Protein AF-A0A2N4YS42-F1 (afdb_monomer_lite)

InterPro domains:
  IPR007761 Mannitol repressor MtlR-like [PF05068] (28-121)
  IPR007761 Mannitol repressor MtlR-like [PTHR37941] (7-121)
  IPR038026 MtlR-like superfamily [SSF158668] (26-121)

Foldseek 3Di:
DDDDDDDPCVVVVVVVVVVVVVVVVVVLVVVLVVQLVVDPDPLSNLVSVLVNLQVVLVVLLCVVQPPDPVCCVPPNCQLCDDPHVNVDSLSSLVVCVVVVVDDPVVSVVSVVSVVVNVVVD

Sequence (121 aa):
MHNLARPTSRPLRLLSDMQAMMEETQAFENRVLERLNAGKTVRSFLIATVELLTEAVNILVLQVFRKDDYAVKYAVEPLLEGSGPLGDLSVRLKLIYGLGVISRAEYEDAELLMALREELN

pLDDT: mean 86.3, std 13.52, range [38.22, 98.5]

Structure (mmCIF, N/CA/C/O backbone):
data_AF-A0A2N4YS42-F1
#
_entry.id   AF-A0A2N4YS42-F1
#
loop_
_atom_site.group_PDB
_atom_site.id
_atom_site.type_symbol
_atom_site.label_atom_id
_atom_site.label_alt_id
_atom_site.label_comp_id
_atom_site.label_asym_id
_atom_site.label_entity_id
_atom_site.label_seq_id
_atom_site.pdbx_PDB_ins_code
_atom_site.Cartn_x
_atom_site.Cartn_y
_atom_site.Cartn_z
_atom_site.occupancy
_atom_site.B_iso_or_equiv
_atom_site.auth_seq_id
_atom_site.auth_comp_id
_atom_site.auth_asym_id
_atom_site.auth_atom_id
_atom_site.pdbx_PDB_model_num
ATOM 1 N N . MET A 1 1 ? 62.331 -17.640 7.045 1.00 38.22 1 MET A N 1
ATOM 2 C CA . MET A 1 1 ? 61.786 -16.267 7.063 1.00 38.22 1 MET A CA 1
ATOM 3 C C . MET A 1 1 ? 60.277 -16.347 6.942 1.00 38.22 1 MET A C 1
ATOM 5 O O . MET A 1 1 ? 59.787 -17.188 6.202 1.00 38.22 1 MET A O 1
ATOM 9 N N . HIS A 1 2 ? 59.591 -15.552 7.759 1.00 47.28 2 HIS A N 1
ATOM 10 C CA . HIS A 1 2 ? 58.143 -15.508 7.951 1.00 47.28 2 HIS A CA 1
ATOM 11 C C . HIS A 1 2 ? 57.369 -15.277 6.648 1.00 47.28 2 HIS A C 1
ATOM 13 O O . HIS A 1 2 ? 57.771 -14.439 5.845 1.00 47.28 2 HIS A O 1
ATOM 19 N N . ASN A 1 3 ? 56.194 -15.895 6.515 1.00 48.00 3 ASN A N 1
ATOM 20 C CA . ASN A 1 3 ? 55.077 -15.191 5.896 1.00 48.00 3 ASN A CA 1
ATOM 21 C C . ASN A 1 3 ? 53.782 -15.503 6.659 1.00 48.00 3 ASN A C 1
ATOM 23 O O . ASN A 1 3 ? 53.381 -16.660 6.788 1.00 48.00 3 ASN A O 1
ATOM 27 N N . LEU A 1 4 ? 53.226 -14.450 7.260 1.00 52.38 4 LEU A N 1
ATOM 28 C CA . LEU A 1 4 ? 52.035 -14.447 8.098 1.00 52.38 4 LEU A CA 1
ATOM 29 C C . LEU A 1 4 ? 50.757 -14.573 7.247 1.00 52.38 4 LEU A C 1
ATOM 31 O O . LEU A 1 4 ? 50.698 -14.076 6.132 1.00 52.38 4 LEU A O 1
ATOM 35 N N . ALA A 1 5 ? 49.748 -15.211 7.847 1.00 54.78 5 ALA A N 1
ATOM 36 C CA . ALA A 1 5 ? 48.295 -15.021 7.726 1.00 54.78 5 ALA A CA 1
ATOM 37 C C . ALA A 1 5 ? 47.645 -14.507 6.408 1.00 54.78 5 ALA A C 1
ATOM 39 O O . ALA A 1 5 ? 47.916 -13.425 5.900 1.00 54.78 5 ALA A O 1
ATOM 40 N N . ARG A 1 6 ? 46.631 -15.277 5.969 1.00 66.62 6 ARG A N 1
ATOM 41 C CA . ARG A 1 6 ? 45.573 -14.977 4.972 1.00 66.62 6 ARG A CA 1
ATOM 42 C C . ARG A 1 6 ? 44.847 -13.634 5.204 1.00 66.62 6 ARG A C 1
ATOM 44 O O . ARG A 1 6 ? 44.791 -13.174 6.341 1.00 66.62 6 ARG A O 1
ATOM 51 N N . PRO A 1 7 ? 43.998 -13.224 4.237 1.00 52.19 7 PRO A N 1
ATOM 52 C CA . PRO A 1 7 ? 42.660 -12.774 4.603 1.00 52.19 7 PRO A CA 1
ATOM 53 C C . PRO A 1 7 ? 41.574 -13.613 3.913 1.00 52.19 7 PRO A C 1
ATOM 55 O O . PRO A 1 7 ? 41.243 -13.445 2.741 1.00 52.19 7 PRO A O 1
ATOM 58 N N . THR A 1 8 ? 40.964 -14.520 4.672 1.00 57.34 8 THR A N 1
ATOM 59 C CA . THR A 1 8 ? 39.617 -15.044 4.403 1.00 57.34 8 THR A CA 1
ATOM 60 C C . THR A 1 8 ? 38.584 -13.983 4.806 1.00 57.34 8 THR A C 1
ATOM 62 O O . THR A 1 8 ? 37.933 -14.123 5.832 1.00 57.34 8 THR A O 1
ATOM 65 N N . SER A 1 9 ? 38.450 -12.898 4.032 1.00 58.47 9 SER A N 1
ATOM 66 C CA . SER A 1 9 ? 37.543 -11.772 4.363 1.00 58.47 9 SER A CA 1
ATOM 67 C C . SER A 1 9 ? 36.182 -11.806 3.655 1.00 58.47 9 SER A C 1
ATOM 69 O O . SER A 1 9 ? 35.277 -11.067 4.027 1.00 58.47 9 SER A O 1
ATOM 71 N N . ARG A 1 10 ? 35.998 -12.663 2.640 1.00 57.88 10 ARG A N 1
ATOM 72 C CA . ARG A 1 10 ? 34.720 -12.774 1.903 1.00 57.88 10 ARG A CA 1
ATOM 73 C C . ARG A 1 10 ? 33.527 -13.259 2.750 1.00 57.88 10 ARG A C 1
ATOM 75 O O . ARG A 1 10 ? 32.460 -12.679 2.586 1.00 57.88 10 ARG A O 1
ATOM 82 N N . PRO A 1 11 ? 33.663 -14.251 3.654 1.00 60.62 11 PRO A N 1
ATOM 83 C CA . PRO A 1 11 ? 32.534 -14.713 4.470 1.00 60.62 11 PRO A CA 1
ATOM 84 C C . PRO A 1 11 ? 32.044 -13.648 5.460 1.00 60.62 11 PRO A C 1
ATOM 86 O O . PRO A 1 11 ? 30.845 -13.492 5.651 1.00 60.62 11 PRO A O 1
ATOM 89 N N . LEU A 1 12 ? 32.972 -12.883 6.048 1.00 64.75 12 LEU A N 1
ATOM 90 C CA . LEU A 1 12 ? 32.664 -11.829 7.020 1.00 64.75 12 LEU A CA 1
ATOM 91 C C . LEU A 1 12 ? 31.897 -10.658 6.390 1.00 64.75 12 LEU A C 1
ATOM 93 O O . LEU A 1 12 ? 31.008 -10.113 7.030 1.00 64.75 12 LEU A O 1
ATOM 97 N N . ARG A 1 13 ? 32.198 -10.312 5.131 1.00 72.00 13 ARG A N 1
ATOM 98 C CA . ARG A 1 13 ? 31.507 -9.232 4.410 1.00 72.00 13 ARG A CA 1
ATOM 99 C C . ARG A 1 13 ? 30.069 -9.598 4.026 1.00 72.00 13 ARG A C 1
ATOM 101 O O . ARG A 1 13 ? 29.174 -8.784 4.166 1.00 72.00 13 ARG A O 1
ATOM 108 N N . LEU A 1 14 ? 29.828 -10.841 3.608 1.00 73.38 14 LEU A N 1
ATOM 109 C CA . LEU A 1 14 ? 28.465 -11.313 3.326 1.00 73.38 14 LEU A CA 1
ATOM 110 C C . LEU A 1 14 ? 27.593 -11.318 4.588 1.00 73.38 14 LEU A C 1
ATOM 112 O O . LEU A 1 14 ? 26.433 -10.931 4.528 1.00 73.38 14 LEU A O 1
ATOM 116 N N . LEU A 1 15 ? 28.160 -11.714 5.732 1.00 77.38 15 LEU A N 1
ATOM 117 C CA . LEU A 1 15 ? 27.463 -11.673 7.019 1.00 77.38 15 LEU A CA 1
ATOM 118 C C . LEU A 1 15 ? 27.119 -10.238 7.439 1.00 77.38 15 LEU A C 1
ATOM 120 O O . LEU A 1 15 ? 25.997 -10.008 7.876 1.00 77.38 15 LEU A O 1
ATOM 124 N N . SER A 1 16 ? 28.037 -9.278 7.264 1.00 81.06 16 SER A N 1
ATOM 125 C CA . SER A 1 16 ? 27.752 -7.868 7.563 1.00 81.06 16 SER A CA 1
ATOM 126 C C . SER A 1 16 ? 26.696 -7.274 6.631 1.00 81.06 16 SER A C 1
ATOM 128 O O . SER A 1 16 ? 25.835 -6.530 7.087 1.00 81.06 16 SER A O 1
ATOM 130 N N . ASP A 1 17 ? 26.723 -7.631 5.345 1.00 83.00 17 ASP A N 1
ATOM 131 C CA . ASP A 1 17 ? 25.744 -7.149 4.366 1.00 83.00 17 ASP A CA 1
ATOM 132 C C . ASP A 1 17 ? 24.344 -7.732 4.658 1.00 83.00 17 ASP A C 1
ATOM 134 O O . ASP A 1 17 ? 23.347 -7.014 4.618 1.00 83.00 17 ASP A O 1
ATOM 138 N N . MET A 1 18 ? 24.264 -9.017 5.036 1.00 82.31 18 MET A N 1
ATOM 139 C CA . MET A 1 18 ? 23.014 -9.647 5.484 1.00 82.31 18 MET A CA 1
ATOM 140 C C . MET A 1 18 ? 22.473 -9.006 6.765 1.00 82.31 18 MET A C 1
ATOM 142 O O . MET A 1 18 ? 21.271 -8.772 6.862 1.00 82.31 18 MET A O 1
ATOM 146 N N . GLN A 1 19 ? 23.342 -8.705 7.733 1.00 80.81 19 GLN A N 1
ATOM 147 C CA . GLN A 1 19 ? 22.949 -8.019 8.966 1.00 80.81 19 GLN A CA 1
ATOM 148 C C . GLN A 1 19 ? 22.381 -6.626 8.676 1.00 80.81 19 GLN A C 1
ATOM 150 O O . GLN A 1 19 ? 21.305 -6.305 9.171 1.00 80.81 19 GLN A O 1
ATOM 155 N N . ALA A 1 20 ? 23.035 -5.846 7.812 1.00 83.06 20 ALA A N 1
ATOM 156 C CA . ALA A 1 20 ? 22.559 -4.519 7.428 1.00 83.06 20 ALA A CA 1
ATOM 157 C C . ALA A 1 20 ? 21.183 -4.565 6.735 1.00 83.06 20 ALA A C 1
ATOM 159 O O . ALA A 1 20 ? 20.299 -3.780 7.069 1.00 83.06 20 ALA A O 1
ATOM 160 N N . MET A 1 21 ? 20.965 -5.520 5.823 1.00 83.69 21 MET A N 1
ATOM 161 C CA . MET A 1 21 ? 19.656 -5.705 5.179 1.00 83.69 21 MET A CA 1
ATOM 162 C C . MET A 1 21 ? 18.551 -6.081 6.176 1.00 83.69 21 MET A C 1
ATOM 164 O O . MET A 1 21 ? 17.417 -5.610 6.061 1.00 83.69 21 MET A O 1
ATOM 168 N N . MET A 1 22 ? 18.864 -6.945 7.148 1.00 84.50 22 MET A N 1
ATOM 169 C CA . MET A 1 22 ? 17.914 -7.332 8.193 1.00 84.50 22 MET A CA 1
ATOM 170 C C . MET A 1 22 ? 17.555 -6.143 9.089 1.00 84.50 22 MET A C 1
ATOM 172 O O . MET A 1 22 ? 16.381 -5.951 9.397 1.00 84.50 22 MET A O 1
ATOM 176 N N . GLU A 1 23 ? 18.540 -5.327 9.470 1.00 89.12 23 GLU A N 1
ATOM 177 C CA . GLU A 1 23 ? 18.319 -4.110 10.259 1.00 89.12 23 GLU A CA 1
ATOM 178 C C . GLU A 1 23 ? 17.440 -3.096 9.517 1.00 89.12 23 GLU A C 1
ATOM 180 O O . GLU A 1 23 ? 16.499 -2.563 10.106 1.00 89.12 23 GLU A O 1
ATOM 185 N N . GLU A 1 24 ? 17.686 -2.868 8.224 1.00 86.38 24 GLU A N 1
ATOM 186 C CA . GLU A 1 24 ? 16.874 -1.966 7.396 1.00 86.38 24 GLU A CA 1
ATOM 187 C C . GLU A 1 24 ? 15.422 -2.453 7.282 1.00 86.38 24 GLU A C 1
ATOM 189 O O . GLU A 1 24 ? 14.482 -1.675 7.468 1.00 86.38 24 GLU A O 1
ATOM 194 N N . THR A 1 25 ? 15.234 -3.756 7.049 1.00 87.94 25 THR A N 1
ATOM 195 C CA . THR A 1 25 ? 13.900 -4.369 6.957 1.00 87.94 25 THR A CA 1
ATOM 196 C C . THR A 1 25 ? 13.142 -4.216 8.275 1.00 87.94 25 THR A C 1
ATOM 198 O O . THR A 1 25 ? 12.000 -3.758 8.291 1.00 87.94 25 THR A O 1
ATOM 201 N N . GLN A 1 26 ? 13.798 -4.516 9.399 1.00 91.69 26 GLN A N 1
ATOM 202 C CA . GLN A 1 26 ? 13.182 -4.396 10.718 1.00 91.69 26 GLN A CA 1
ATOM 203 C C . GLN A 1 26 ? 12.845 -2.942 11.068 1.00 91.69 26 GLN A C 1
ATOM 205 O O . GLN A 1 26 ? 11.798 -2.670 11.657 1.00 91.69 26 GLN A O 1
ATOM 210 N N . ALA A 1 27 ? 13.713 -1.994 10.706 1.00 92.06 27 ALA A N 1
ATOM 211 C CA . ALA A 1 27 ? 13.463 -0.574 10.920 1.00 92.06 27 ALA A CA 1
ATOM 212 C C . ALA A 1 27 ? 12.230 -0.094 10.139 1.00 92.06 27 ALA A C 1
ATOM 214 O O . ALA A 1 27 ? 11.431 0.684 10.666 1.00 92.06 27 ALA A O 1
ATOM 215 N N . PHE A 1 28 ? 12.042 -0.587 8.911 1.00 90.19 28 PHE A N 1
ATOM 216 C CA . PHE A 1 28 ? 10.849 -0.297 8.121 1.00 90.19 28 PHE A CA 1
ATOM 217 C C . PHE A 1 28 ? 9.576 -0.844 8.783 1.00 90.19 28 PHE A C 1
ATOM 219 O O . PHE A 1 28 ? 8.610 -0.099 8.953 1.00 90.19 28 PHE A O 1
ATOM 226 N N . GLU A 1 29 ? 9.582 -2.103 9.223 1.00 93.44 29 GLU A N 1
ATOM 227 C CA . GLU A 1 29 ? 8.442 -2.716 9.921 1.00 93.44 29 GLU A CA 1
ATOM 228 C C . GLU A 1 29 ? 8.082 -1.978 11.217 1.00 93.44 29 GLU A C 1
ATOM 230 O O . GLU A 1 29 ? 6.910 -1.698 11.477 1.00 93.44 29 GLU A O 1
ATOM 235 N N . ASN A 1 30 ? 9.083 -1.590 12.010 1.00 96.56 30 ASN A N 1
ATOM 236 C CA . ASN A 1 30 ? 8.858 -0.831 13.239 1.00 96.56 30 ASN A CA 1
ATOM 237 C C . ASN A 1 30 ? 8.215 0.529 12.941 1.00 96.56 30 ASN A C 1
ATOM 239 O O . ASN A 1 30 ? 7.243 0.907 13.593 1.00 96.56 30 ASN A O 1
ATOM 243 N N . ARG A 1 31 ? 8.684 1.229 11.901 1.00 95.94 31 ARG A N 1
ATOM 244 C CA . ARG A 1 31 ? 8.090 2.497 11.454 1.00 95.94 31 ARG A CA 1
ATOM 245 C C . ARG A 1 31 ? 6.634 2.325 11.009 1.00 95.94 31 ARG A C 1
ATOM 247 O O . ARG A 1 31 ? 5.808 3.196 11.288 1.00 95.94 31 ARG A O 1
ATOM 254 N N . VAL A 1 32 ? 6.306 1.226 10.323 1.00 96.62 32 VAL A N 1
ATOM 255 C CA . VAL A 1 32 ? 4.921 0.887 9.950 1.00 96.62 32 VAL A CA 1
ATOM 256 C C . VAL A 1 32 ? 4.060 0.753 11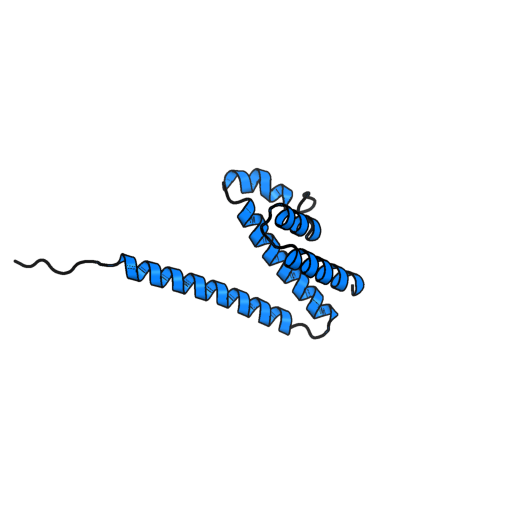.208 1.00 96.62 32 VAL A C 1
ATOM 258 O O . VAL A 1 32 ? 3.028 1.418 11.315 1.00 96.62 32 VAL A O 1
ATOM 261 N N . LEU A 1 33 ? 4.507 -0.044 12.183 1.00 97.06 33 LEU A N 1
ATOM 262 C CA . LEU A 1 33 ? 3.785 -0.262 13.439 1.00 97.06 33 LEU A CA 1
ATOM 263 C C . LEU A 1 33 ? 3.582 1.039 14.221 1.00 97.06 33 LEU A C 1
ATOM 265 O O . LEU A 1 33 ? 2.470 1.324 14.663 1.00 97.06 33 LEU A O 1
ATOM 269 N N . GLU A 1 34 ? 4.627 1.852 14.358 1.00 97.25 34 GLU A N 1
ATOM 270 C CA . GLU A 1 34 ? 4.566 3.136 15.057 1.00 97.25 34 GLU A CA 1
ATOM 271 C C . GLU A 1 34 ? 3.552 4.089 14.415 1.00 97.25 34 GLU A C 1
ATOM 273 O O . GLU A 1 34 ? 2.737 4.699 15.114 1.00 97.25 34 GLU A O 1
ATOM 278 N N . ARG A 1 35 ? 3.555 4.191 13.080 1.00 97.12 35 ARG A N 1
ATOM 279 C CA . ARG A 1 35 ? 2.662 5.098 12.348 1.00 97.12 35 ARG A CA 1
ATOM 280 C C . ARG A 1 35 ? 1.204 4.645 12.415 1.00 97.12 35 ARG A C 1
ATOM 282 O O . ARG A 1 35 ? 0.322 5.486 12.585 1.00 97.12 35 ARG A O 1
ATOM 289 N N . LEU A 1 36 ? 0.946 3.339 12.342 1.00 97.31 36 LEU A N 1
ATOM 290 C CA . LEU A 1 36 ? -0.399 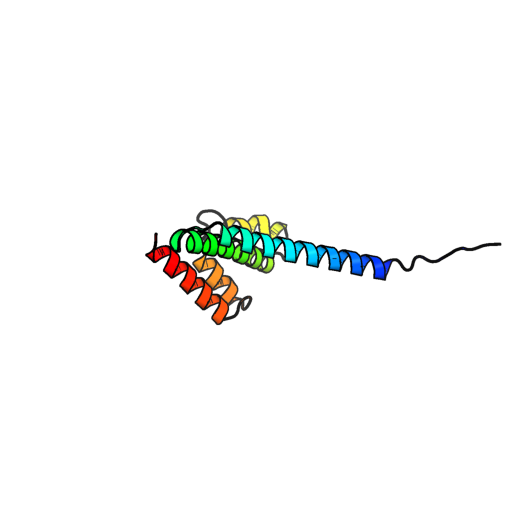2.782 12.520 1.00 97.31 36 LEU A CA 1
ATOM 291 C C . LEU A 1 36 ? -0.907 2.967 13.958 1.00 97.31 36 LEU A C 1
ATOM 293 O O . LEU A 1 36 ? -2.064 3.336 14.158 1.00 97.31 36 LEU A O 1
ATOM 297 N N . ASN A 1 37 ? -0.039 2.782 14.956 1.00 96.62 37 ASN A N 1
ATOM 298 C CA . ASN A 1 37 ? -0.389 2.911 16.373 1.00 96.62 37 ASN A CA 1
ATOM 299 C C . ASN A 1 37 ? -0.605 4.371 16.825 1.00 96.62 37 ASN A C 1
ATOM 301 O O . ASN A 1 37 ? -1.221 4.619 17.860 1.00 96.62 37 ASN A O 1
ATOM 305 N N . ALA A 1 38 ? -0.129 5.356 16.058 1.00 95.12 38 ALA A N 1
ATOM 306 C CA . ALA A 1 38 ? -0.380 6.772 16.332 1.00 95.12 38 ALA A CA 1
ATOM 307 C C . ALA A 1 38 ? -1.847 7.192 16.080 1.00 95.12 38 ALA A C 1
ATOM 309 O O . ALA A 1 38 ? -2.305 8.207 16.620 1.00 95.12 38 ALA A O 1
ATOM 310 N N . GLY A 1 39 ? -2.590 6.430 15.268 1.00 90.50 39 GLY A N 1
ATOM 311 C CA . GLY A 1 39 ? -4.002 6.674 14.978 1.00 90.50 39 GLY A CA 1
ATOM 312 C C . GLY A 1 39 ? -4.895 6.431 16.198 1.00 90.50 39 GLY A C 1
ATOM 313 O O . GLY A 1 39 ? -4.845 5.380 16.825 1.00 90.50 39 GLY A O 1
ATOM 314 N N . LYS A 1 40 ? -5.759 7.397 16.531 1.00 93.12 40 LYS A N 1
ATOM 315 C CA . LYS A 1 40 ? -6.678 7.320 17.692 1.00 93.12 40 LYS A CA 1
ATOM 316 C C . LYS A 1 40 ? -8.114 6.950 17.314 1.00 93.12 40 LYS A C 1
ATOM 318 O O . LYS A 1 40 ? -8.970 6.805 18.180 1.00 93.12 40 LYS A O 1
ATOM 323 N N . THR A 1 41 ? -8.394 6.857 16.018 1.00 96.50 41 THR A N 1
ATOM 324 C CA . THR A 1 41 ? -9.719 6.593 15.444 1.00 96.50 41 THR A CA 1
ATOM 325 C C . THR A 1 41 ? -9.577 5.710 14.214 1.00 96.50 41 THR A C 1
ATOM 327 O O . THR A 1 41 ? -8.542 5.752 13.550 1.00 96.50 41 THR A O 1
ATOM 330 N N . VAL A 1 42 ? -10.644 4.995 13.847 1.00 96.44 42 VAL A N 1
ATOM 331 C CA . VAL A 1 42 ? -10.685 4.178 12.619 1.00 96.44 42 VAL A CA 1
ATOM 332 C C . VAL A 1 42 ? -10.328 5.009 11.379 1.00 96.44 42 VAL A C 1
ATOM 334 O O . VAL A 1 42 ? -9.518 4.577 10.564 1.00 96.44 42 VAL A O 1
ATOM 337 N N . ARG A 1 43 ? -10.840 6.245 11.278 1.00 95.81 43 ARG A N 1
ATOM 338 C CA . ARG A 1 43 ? -10.513 7.166 10.177 1.00 95.81 43 ARG A CA 1
ATOM 339 C C . ARG A 1 43 ? -9.016 7.483 10.114 1.00 95.81 43 ARG A C 1
ATOM 341 O O . ARG A 1 43 ? -8.412 7.366 9.057 1.00 95.81 43 ARG A O 1
ATOM 348 N N . SER A 1 44 ? -8.405 7.867 11.240 1.00 95.94 44 SER A N 1
ATOM 349 C CA . SER A 1 44 ? -6.963 8.176 11.273 1.00 95.94 44 SER A CA 1
ATOM 350 C C . SER A 1 44 ? -6.088 6.949 10.997 1.00 95.94 44 SER A C 1
ATOM 352 O O . SER A 1 44 ? -5.073 7.077 10.318 1.00 95.94 44 SER A O 1
ATOM 354 N N . PHE A 1 45 ? -6.513 5.762 11.441 1.00 96.81 45 PHE A N 1
ATOM 355 C CA . PHE A 1 45 ? -5.858 4.495 11.119 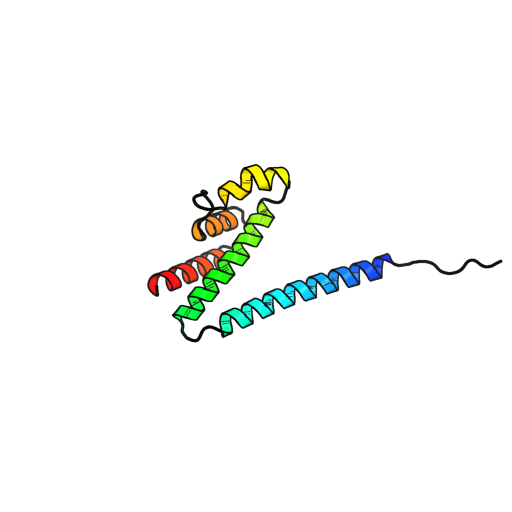1.00 96.81 45 PHE A CA 1
ATOM 356 C C . PHE A 1 45 ? -5.892 4.197 9.612 1.00 96.81 45 PHE A C 1
ATOM 358 O O . PHE A 1 45 ? -4.859 3.875 9.026 1.00 96.81 45 PHE A O 1
ATOM 365 N N . LEU A 1 46 ? -7.048 4.352 8.959 1.00 97.06 46 LEU A N 1
ATOM 366 C CA . LEU A 1 46 ? -7.182 4.094 7.520 1.00 97.06 46 LEU A CA 1
ATOM 367 C C . LEU A 1 46 ? -6.436 5.121 6.660 1.00 97.06 46 LEU A C 1
ATOM 369 O O . LEU A 1 46 ? -5.855 4.748 5.644 1.00 97.06 46 LEU A O 1
ATOM 373 N N . ILE A 1 47 ? -6.366 6.386 7.090 1.00 96.56 47 ILE A N 1
ATOM 374 C CA . ILE A 1 47 ? -5.504 7.389 6.443 1.00 96.56 47 ILE A CA 1
ATOM 375 C C . ILE A 1 47 ? -4.038 6.939 6.497 1.00 96.56 47 ILE A C 1
ATOM 377 O O . ILE A 1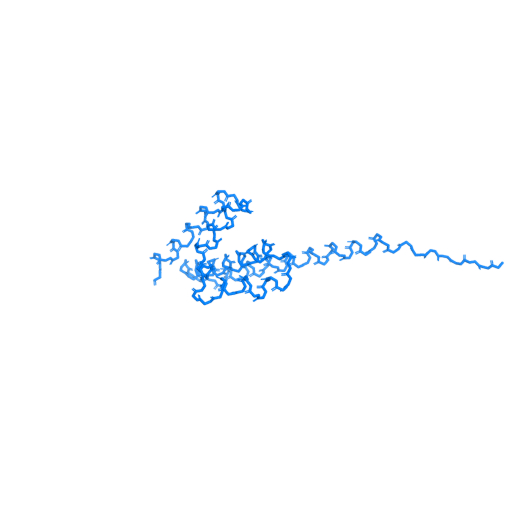 47 ? -3.398 6.845 5.451 1.00 96.56 47 ILE A O 1
ATOM 381 N N . ALA A 1 48 ? -3.527 6.594 7.684 1.00 97.31 48 ALA A N 1
ATOM 382 C CA . ALA A 1 48 ? -2.145 6.137 7.843 1.00 97.31 48 ALA A CA 1
ATOM 383 C C . ALA A 1 48 ? -1.859 4.850 7.049 1.00 97.31 48 ALA A C 1
ATOM 385 O O . ALA A 1 48 ? -0.796 4.717 6.447 1.00 97.31 48 ALA A O 1
ATOM 386 N N . THR A 1 49 ? -2.822 3.926 7.003 1.00 97.06 49 THR A N 1
ATOM 387 C CA . THR A 1 49 ? -2.721 2.678 6.235 1.00 97.06 49 THR A CA 1
ATOM 388 C C . THR A 1 49 ? -2.555 2.956 4.743 1.00 97.06 49 THR A C 1
ATOM 390 O O . THR A 1 49 ? -1.631 2.438 4.123 1.00 97.06 49 THR A O 1
ATOM 393 N N . VAL A 1 50 ? -3.399 3.813 4.160 1.00 97.06 50 VAL A N 1
ATOM 394 C CA . VAL A 1 50 ? -3.319 4.141 2.727 1.00 97.06 50 VAL A CA 1
ATOM 395 C C . VAL A 1 50 ? -2.059 4.951 2.396 1.00 97.06 50 VAL A C 1
ATOM 397 O O . VAL A 1 50 ? -1.473 4.752 1.333 1.00 97.06 50 VAL A O 1
ATOM 400 N N . GLU A 1 51 ? -1.576 5.809 3.299 1.00 96.50 51 GLU A N 1
ATOM 401 C CA . GLU A 1 51 ? -0.280 6.487 3.134 1.00 96.50 51 GLU A CA 1
ATOM 402 C C . GLU A 1 51 ? 0.892 5.494 3.088 1.00 96.50 51 GLU A C 1
ATOM 404 O O . GLU A 1 51 ? 1.758 5.600 2.219 1.00 96.50 51 GLU A O 1
ATOM 409 N N . LEU A 1 52 ? 0.907 4.505 3.987 1.00 97.00 52 LEU A N 1
ATOM 410 C CA . LEU A 1 52 ? 1.931 3.456 4.012 1.00 97.00 52 LEU A CA 1
ATOM 411 C C . LEU A 1 52 ? 1.851 2.548 2.778 1.00 97.00 52 LEU A C 1
ATOM 413 O O . LEU A 1 52 ? 2.884 2.232 2.188 1.00 97.00 52 LEU A 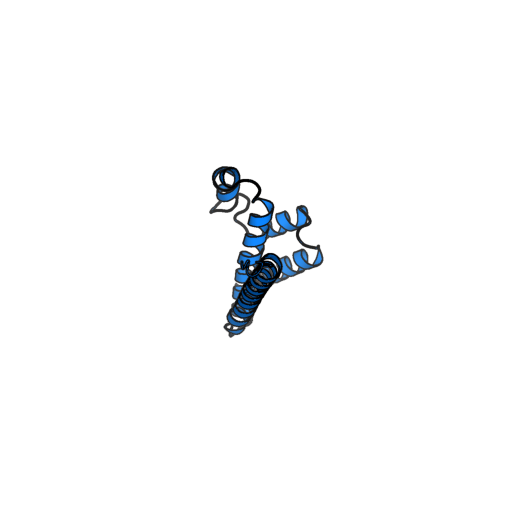O 1
ATOM 417 N N . LEU A 1 53 ? 0.641 2.188 2.337 1.00 96.81 53 LEU A N 1
ATOM 418 C CA . LEU A 1 53 ? 0.437 1.472 1.073 1.00 96.81 53 LEU A CA 1
ATOM 419 C C . LEU A 1 53 ? 0.955 2.284 -0.118 1.00 96.81 53 LEU A C 1
ATOM 421 O O . LEU A 1 53 ? 1.609 1.726 -0.994 1.00 96.81 53 LEU A O 1
ATOM 425 N N . THR A 1 54 ? 0.725 3.600 -0.134 1.00 95.25 54 THR A N 1
ATOM 426 C CA . THR A 1 54 ? 1.235 4.486 -1.193 1.00 95.25 54 THR A CA 1
ATOM 427 C C . THR A 1 54 ? 2.757 4.428 -1.280 1.00 95.25 54 THR A C 1
ATOM 429 O O . THR A 1 54 ? 3.313 4.319 -2.373 1.00 95.25 54 THR A O 1
ATOM 432 N N . GLU A 1 55 ? 3.439 4.476 -0.137 1.00 93.94 55 GLU A N 1
ATOM 433 C CA . GLU A 1 55 ? 4.897 4.382 -0.066 1.00 93.94 55 GLU A CA 1
ATOM 434 C C . GLU A 1 55 ? 5.406 3.014 -0.537 1.00 93.94 55 GLU A C 1
ATOM 436 O O . GLU A 1 55 ? 6.301 2.951 -1.383 1.00 93.94 55 GLU A O 1
ATOM 441 N N . ALA A 1 56 ? 4.801 1.926 -0.055 1.00 94.19 56 ALA A N 1
ATOM 442 C CA . ALA A 1 56 ? 5.176 0.566 -0.433 1.00 94.19 56 ALA A CA 1
ATOM 443 C C . ALA A 1 56 ? 4.985 0.311 -1.938 1.00 94.19 56 ALA A C 1
ATOM 445 O O . ALA A 1 56 ? 5.894 -0.174 -2.613 1.00 94.19 56 ALA A O 1
ATOM 446 N N . VAL A 1 57 ? 3.838 0.712 -2.495 1.00 94.19 57 VAL A N 1
ATOM 447 C CA . VAL A 1 57 ? 3.562 0.604 -3.935 1.00 94.19 57 VAL A CA 1
ATOM 448 C C . VAL A 1 57 ? 4.550 1.444 -4.739 1.00 94.19 57 VAL A C 1
ATOM 450 O O . VAL A 1 57 ? 5.037 0.985 -5.769 1.00 94.19 57 VAL A O 1
ATOM 453 N N . ASN A 1 58 ? 4.910 2.643 -4.273 1.00 90.25 58 ASN A N 1
ATOM 454 C CA . ASN A 1 58 ? 5.910 3.466 -4.947 1.00 90.25 58 ASN A CA 1
ATOM 455 C C . ASN A 1 58 ? 7.280 2.771 -5.022 1.00 90.25 58 ASN A C 1
ATOM 457 O O . ASN A 1 58 ? 7.916 2.786 -6.075 1.00 90.25 58 ASN A O 1
ATOM 461 N N . ILE A 1 59 ? 7.711 2.116 -3.940 1.00 89.75 59 ILE A N 1
ATOM 462 C CA . ILE A 1 59 ? 8.953 1.329 -3.922 1.00 89.75 59 ILE A CA 1
ATOM 463 C C . ILE A 1 59 ? 8.891 0.204 -4.963 1.00 89.75 59 ILE A C 1
ATOM 465 O O . ILE A 1 59 ? 9.817 0.071 -5.766 1.00 89.75 59 ILE A O 1
ATOM 469 N N . LEU A 1 60 ? 7.793 -0.558 -5.003 1.00 91.56 60 LEU A N 1
ATOM 470 C CA . LEU A 1 60 ? 7.608 -1.651 -5.966 1.00 91.56 60 LEU A CA 1
ATOM 471 C C . LEU A 1 60 ? 7.601 -1.150 -7.415 1.00 91.56 60 LEU A C 1
ATOM 473 O O . LEU A 1 60 ? 8.261 -1.724 -8.279 1.00 91.56 60 LEU A O 1
ATOM 477 N N . VAL A 1 61 ? 6.903 -0.049 -7.687 1.00 89.44 61 VAL A N 1
ATOM 478 C CA . VAL A 1 61 ? 6.860 0.562 -9.020 1.00 89.44 61 VAL A CA 1
ATOM 479 C C . VAL A 1 61 ? 8.257 0.996 -9.464 1.00 89.44 61 VAL A C 1
ATOM 481 O O . VAL A 1 61 ? 8.671 0.689 -10.582 1.00 89.44 61 VAL A O 1
ATOM 484 N N . LEU A 1 62 ? 9.033 1.639 -8.589 1.00 85.88 62 LEU A N 1
ATOM 485 C CA . LEU A 1 62 ? 10.412 2.005 -8.909 1.00 85.88 62 LEU A CA 1
ATOM 486 C C . LEU A 1 62 ? 11.279 0.767 -9.178 1.00 85.88 62 LEU A C 1
ATOM 488 O O . LEU A 1 62 ? 12.079 0.784 -10.109 1.00 85.88 62 LEU A O 1
ATOM 492 N N . GLN A 1 63 ? 11.108 -0.323 -8.426 1.00 86.06 63 GLN A N 1
ATOM 493 C CA . GLN A 1 63 ? 11.827 -1.579 -8.674 1.00 86.06 63 GLN A CA 1
ATOM 494 C C . GLN A 1 63 ? 11.504 -2.190 -10.047 1.00 86.06 63 GLN A C 1
ATOM 496 O O . GLN A 1 63 ? 12.412 -2.694 -10.708 1.00 86.06 63 GLN A O 1
ATOM 501 N N . VAL A 1 64 ? 10.255 -2.093 -10.515 1.00 86.00 64 VAL A N 1
ATOM 502 C CA . VAL A 1 64 ? 9.849 -2.548 -11.858 1.00 86.00 64 VAL A CA 1
ATOM 503 C C . VAL A 1 64 ? 10.589 -1.786 -12.965 1.00 86.00 64 VAL A C 1
ATOM 505 O O . VAL A 1 64 ? 11.006 -2.386 -13.958 1.00 86.00 64 VAL A O 1
ATOM 508 N N . PHE A 1 65 ? 10.772 -0.473 -12.801 1.00 79.25 65 PHE A N 1
ATOM 509 C CA . PHE A 1 65 ? 11.318 0.406 -13.840 1.00 79.25 65 PHE A CA 1
ATOM 510 C C . PHE A 1 65 ? 12.841 0.649 -13.761 1.00 79.25 65 PHE A C 1
ATOM 512 O O . PHE A 1 65 ? 13.422 1.194 -14.700 1.00 79.25 65 PHE A O 1
ATOM 519 N N . ARG A 1 66 ? 13.514 0.216 -12.687 1.00 67.81 66 ARG A N 1
ATOM 520 C CA . ARG A 1 66 ? 14.948 0.441 -12.382 1.00 67.81 66 ARG A CA 1
ATOM 521 C C . ARG A 1 66 ? 15.948 -0.356 -13.242 1.00 67.81 66 ARG A C 1
ATOM 523 O O . ARG A 1 66 ? 16.904 -0.928 -12.726 1.00 67.81 66 ARG A O 1
ATOM 530 N N . LYS A 1 67 ? 15.765 -0.415 -14.564 1.00 64.88 67 LYS A N 1
ATOM 531 C CA . LYS A 1 67 ? 16.758 -1.048 -15.457 1.00 64.88 67 LYS A CA 1
ATOM 532 C C . LYS A 1 67 ? 17.814 -0.082 -16.013 1.00 64.88 67 LYS A C 1
ATOM 534 O O . LYS A 1 67 ? 18.851 -0.564 -16.456 1.00 64.88 67 LYS A O 1
ATOM 539 N N . ASP A 1 68 ? 17.593 1.234 -15.956 1.00 67.56 68 ASP A N 1
ATOM 540 C CA . ASP A 1 68 ? 18.545 2.263 -16.411 1.00 67.56 68 ASP A CA 1
ATOM 541 C C . ASP A 1 68 ? 18.219 3.630 -15.772 1.00 67.56 68 ASP A C 1
ATOM 543 O O . ASP A 1 68 ? 17.111 4.141 -15.947 1.00 67.56 68 ASP A O 1
ATOM 547 N N . ASP A 1 69 ? 19.171 4.233 -15.051 1.00 68.69 69 ASP A N 1
ATOM 548 C CA . ASP A 1 69 ? 19.004 5.523 -14.359 1.00 68.69 69 ASP A CA 1
ATOM 549 C C . ASP A 1 69 ? 18.636 6.674 -15.318 1.00 68.69 69 ASP A C 1
ATOM 551 O O . ASP A 1 69 ? 17.912 7.599 -14.939 1.00 68.69 69 ASP A O 1
ATOM 555 N N . TYR A 1 70 ? 19.080 6.616 -16.581 1.00 70.62 70 TYR A N 1
ATOM 556 C CA . TYR A 1 70 ? 18.715 7.607 -17.595 1.00 70.62 70 TYR A CA 1
ATOM 557 C C . TYR A 1 70 ? 17.259 7.435 -18.046 1.00 70.62 70 TYR A C 1
ATOM 559 O O . TYR A 1 70 ? 16.518 8.413 -18.164 1.00 70.62 70 TYR A O 1
ATOM 567 N N . ALA A 1 71 ? 16.816 6.191 -18.246 1.00 71.75 71 ALA A N 1
ATOM 568 C CA . ALA A 1 71 ? 15.425 5.904 -18.589 1.00 71.75 71 ALA A CA 1
ATOM 569 C C . ALA A 1 71 ? 14.475 6.276 -17.441 1.00 71.75 71 ALA A C 1
ATOM 571 O O . ALA A 1 71 ? 13.389 6.797 -17.694 1.00 71.75 71 ALA A O 1
ATOM 572 N N . VAL A 1 72 ? 14.897 6.079 -16.187 1.00 74.12 72 VAL A N 1
ATOM 573 C CA . VAL A 1 72 ? 14.104 6.462 -15.011 1.00 74.12 72 VAL A CA 1
ATOM 574 C C . VAL A 1 72 ? 13.822 7.963 -15.013 1.00 74.12 72 VAL A C 1
ATOM 576 O O . VAL A 1 72 ? 12.659 8.364 -14.997 1.00 74.12 72 VAL A O 1
ATOM 579 N N . LYS A 1 73 ? 14.862 8.788 -15.146 1.00 78.88 73 LYS A N 1
ATOM 580 C CA . LYS A 1 73 ? 14.724 10.247 -15.100 1.00 78.88 73 LYS A CA 1
ATOM 581 C C . LYS A 1 73 ? 13.840 10.823 -16.210 1.00 78.88 73 LYS A C 1
ATOM 583 O O . LYS A 1 73 ? 13.066 11.745 -15.983 1.00 78.88 73 LYS A O 1
ATOM 588 N N . TYR A 1 74 ? 13.971 10.315 -17.435 1.00 78.25 74 TYR A N 1
ATOM 589 C CA . TYR A 1 74 ? 13.335 10.948 -18.598 1.00 78.25 74 TYR A CA 1
ATOM 590 C C . TYR A 1 74 ? 12.050 10.267 -19.070 1.00 78.25 74 TYR A C 1
ATOM 592 O O . TYR A 1 74 ? 11.251 10.913 -19.745 1.00 78.25 74 TYR A O 1
ATOM 600 N N . ALA A 1 75 ? 11.830 8.995 -18.728 1.00 78.56 75 ALA A N 1
ATOM 601 C CA . ALA A 1 75 ? 10.644 8.252 -19.148 1.00 78.56 75 ALA A CA 1
ATOM 602 C C . ALA A 1 75 ? 9.762 7.788 -17.984 1.00 78.56 75 ALA A C 1
ATOM 604 O O . ALA A 1 75 ? 8.573 7.597 -18.205 1.00 78.56 75 ALA A O 1
ATOM 605 N N . VAL A 1 76 ? 10.299 7.606 -16.771 1.00 79.00 76 VAL A N 1
ATOM 606 C CA . VAL A 1 76 ? 9.551 7.017 -15.645 1.00 79.00 76 VAL A CA 1
ATOM 607 C C . VAL A 1 76 ? 9.073 8.082 -14.664 1.00 79.00 76 VAL A C 1
ATOM 609 O O . VAL A 1 76 ? 7.889 8.100 -14.346 1.00 79.00 76 VAL A O 1
ATOM 612 N N . GLU A 1 77 ? 9.944 8.995 -14.224 1.00 81.56 77 GLU A N 1
ATOM 613 C CA . GLU A 1 77 ? 9.575 10.095 -13.314 1.00 81.56 77 GLU A CA 1
ATOM 614 C C . GLU A 1 77 ? 8.364 10.902 -13.834 1.00 81.56 77 GLU A C 1
ATOM 616 O O . GLU A 1 77 ? 7.393 11.040 -13.085 1.00 81.56 77 GLU A O 1
ATOM 621 N N . PRO A 1 78 ? 8.289 11.304 -15.126 1.00 86.00 78 PRO A N 1
ATOM 622 C CA . PRO A 1 78 ? 7.118 12.015 -15.650 1.00 86.00 78 PRO A CA 1
ATOM 623 C C . PRO A 1 78 ? 5.815 11.204 -15.632 1.00 86.00 78 PRO A C 1
ATOM 625 O O . PRO A 1 78 ? 4.732 11.782 -15.693 1.00 86.00 78 PRO A O 1
ATOM 628 N N . LEU A 1 79 ? 5.893 9.868 -15.590 1.00 83.88 79 LEU A N 1
ATOM 629 C CA . LEU A 1 79 ? 4.705 9.024 -15.477 1.00 83.88 79 LEU A CA 1
ATOM 630 C C . LEU A 1 79 ? 4.175 9.001 -14.042 1.00 83.88 79 LEU A C 1
ATOM 632 O O . LEU A 1 79 ? 2.965 8.896 -13.862 1.00 83.88 79 LEU A O 1
ATOM 636 N N . LEU A 1 80 ? 5.066 9.080 -13.050 1.00 80.25 80 LEU A N 1
ATOM 637 C CA . LEU A 1 80 ? 4.764 8.908 -11.626 1.00 80.25 80 LEU A CA 1
ATOM 638 C C . LEU A 1 80 ? 4.418 10.216 -10.906 1.00 80.25 80 LEU A C 1
ATOM 640 O O . LEU A 1 80 ? 3.762 10.180 -9.866 1.00 80.25 80 LEU A O 1
ATOM 644 N N . GLU A 1 81 ? 4.866 11.359 -11.422 1.00 81.25 81 GLU A N 1
ATOM 645 C CA . GLU A 1 81 ? 4.704 12.656 -10.764 1.00 81.25 81 GLU A CA 1
ATOM 646 C C . GLU A 1 81 ? 3.478 13.446 -11.251 1.00 81.25 81 GLU A C 1
ATOM 648 O O . GLU A 1 81 ? 3.103 13.418 -12.424 1.00 81.25 81 GLU A O 1
ATOM 653 N N . GLY A 1 82 ? 2.874 14.223 -10.343 1.00 74.12 82 GLY A N 1
ATOM 654 C CA . GLY A 1 82 ? 1.837 15.209 -10.665 1.00 74.12 82 GLY A CA 1
ATOM 655 C C . GLY A 1 82 ? 0.615 14.615 -11.376 1.00 74.12 82 GLY A C 1
ATOM 656 O O . GLY A 1 82 ? -0.075 13.760 -10.829 1.00 74.12 82 GLY A O 1
ATOM 657 N N . SER A 1 83 ? 0.336 15.102 -12.590 1.00 76.56 83 SER A N 1
ATOM 658 C CA . SER A 1 83 ? -0.742 14.620 -13.470 1.00 76.56 83 SER A CA 1
ATOM 659 C C . SER A 1 83 ? -0.287 13.529 -14.450 1.00 76.56 83 SER A C 1
ATOM 661 O O . SER A 1 83 ? -0.937 13.313 -15.476 1.00 76.56 83 SER A O 1
ATOM 663 N N . GLY A 1 84 ? 0.853 12.886 -14.188 1.00 83.88 84 GLY A N 1
ATOM 664 C CA . GLY A 1 84 ? 1.326 11.739 -14.950 1.00 83.88 84 GLY A CA 1
ATOM 665 C C . GLY A 1 84 ? 0.344 10.559 -14.874 1.00 83.88 84 GLY A C 1
ATOM 666 O O . GLY A 1 84 ? -0.373 10.406 -13.881 1.00 83.88 84 GLY A O 1
ATOM 667 N N . PRO A 1 85 ? 0.285 9.698 -15.907 1.00 86.12 85 PRO A N 1
ATOM 668 C CA . PRO A 1 85 ? -0.681 8.599 -15.985 1.00 86.12 85 PRO A CA 1
ATOM 669 C C . PRO A 1 85 ? -0.571 7.567 -14.852 1.00 86.12 85 PRO A C 1
ATOM 671 O O . PRO A 1 85 ? -1.508 6.802 -14.662 1.00 86.12 85 PRO A O 1
ATOM 674 N N . LEU A 1 86 ? 0.537 7.530 -14.106 1.00 86.12 86 LEU A N 1
ATOM 675 C CA . LEU A 1 86 ? 0.770 6.650 -12.957 1.00 86.12 86 LEU A CA 1
ATOM 676 C C . LEU A 1 86 ? 0.844 7.425 -11.625 1.00 86.12 86 LEU A C 1
ATOM 678 O O . LEU A 1 86 ? 1.355 6.892 -10.642 1.00 86.12 86 LEU A O 1
ATOM 682 N N . GLY A 1 87 ? 0.359 8.669 -11.564 1.00 85.00 87 GLY A N 1
ATOM 683 C CA . GLY A 1 87 ? 0.347 9.449 -10.319 1.00 85.00 87 GLY A CA 1
ATOM 684 C C . GLY A 1 87 ? -0.628 8.895 -9.271 1.00 85.00 87 GLY A C 1
ATOM 685 O O . GLY A 1 87 ? -0.343 8.889 -8.069 1.00 85.00 87 GLY A O 1
ATOM 686 N N . ASP A 1 88 ? -1.757 8.352 -9.725 1.00 91.19 88 ASP A N 1
ATOM 687 C CA . ASP A 1 88 ? -2.794 7.798 -8.857 1.00 91.19 88 ASP A CA 1
ATOM 688 C C . ASP A 1 88 ? -2.405 6.433 -8.254 1.00 91.19 88 ASP A C 1
A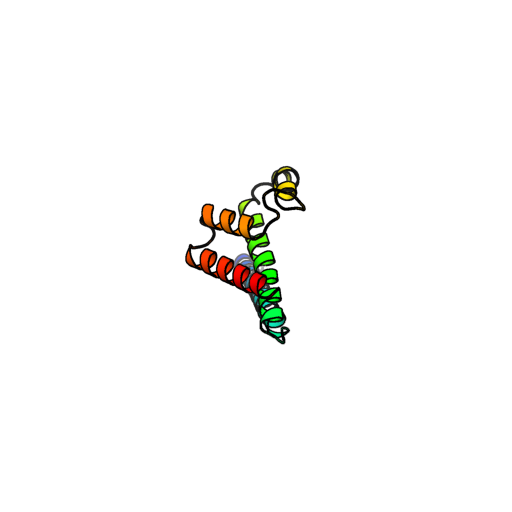TOM 690 O O . ASP A 1 88 ? -1.779 5.588 -8.904 1.00 91.19 88 ASP A O 1
ATOM 694 N N . LEU A 1 89 ? -2.779 6.207 -6.990 1.00 93.06 89 LEU A N 1
ATOM 695 C CA . LEU A 1 89 ? -2.465 4.964 -6.281 1.00 93.06 89 LEU A CA 1
ATOM 696 C C . LEU A 1 89 ? -3.201 3.753 -6.870 1.00 93.06 89 LEU A C 1
ATOM 698 O O . LEU A 1 89 ? -2.578 2.706 -7.041 1.00 93.06 89 LEU A O 1
ATOM 702 N N . SER A 1 90 ? -4.487 3.881 -7.214 1.00 93.88 90 SER A N 1
ATOM 703 C CA . SER A 1 90 ? -5.262 2.766 -7.780 1.00 93.88 90 SER A CA 1
ATOM 704 C C . SER A 1 90 ? -4.702 2.373 -9.145 1.00 93.88 90 SER A C 1
ATOM 706 O O . SER A 1 90 ? -4.584 1.188 -9.465 1.00 93.88 90 SER A O 1
ATOM 708 N N . VAL A 1 91 ? -4.266 3.352 -9.945 1.00 94.69 91 VAL A N 1
ATOM 709 C CA . VAL A 1 91 ? -3.590 3.061 -11.217 1.00 94.69 91 VAL A CA 1
ATOM 710 C C . VAL A 1 91 ? -2.273 2.310 -10.993 1.00 94.69 91 VAL A C 1
ATOM 712 O O . VAL A 1 91 ? -2.013 1.317 -11.675 1.00 94.69 91 VAL A O 1
ATOM 715 N N . ARG A 1 92 ? -1.460 2.721 -10.013 1.00 94.38 92 ARG A N 1
ATOM 716 C CA . ARG A 1 92 ? -0.210 2.018 -9.679 1.00 94.38 92 ARG A CA 1
ATOM 717 C C . ARG A 1 92 ? -0.445 0.603 -9.152 1.00 94.38 92 ARG A C 1
ATOM 719 O O . ARG A 1 92 ? 0.287 -0.296 -9.558 1.00 94.38 92 ARG A O 1
ATOM 726 N N . LEU A 1 93 ? -1.473 0.382 -8.331 1.00 96.19 93 LEU A N 1
ATOM 727 C CA . LEU A 1 93 ? -1.876 -0.952 -7.868 1.00 96.19 93 LEU A CA 1
ATOM 728 C C . LEU A 1 93 ? -2.253 -1.867 -9.037 1.00 96.19 93 LEU A C 1
ATOM 730 O O . LEU A 1 93 ? -1.742 -2.983 -9.135 1.00 96.19 93 LEU A O 1
ATOM 734 N N . LYS A 1 94 ? -3.078 -1.374 -9.968 1.00 95.69 94 LYS A N 1
ATOM 735 C CA . LYS A 1 94 ? -3.447 -2.108 -11.191 1.00 95.69 94 LYS A CA 1
ATOM 736 C C . LYS A 1 94 ? -2.229 -2.456 -12.037 1.00 95.69 94 LYS A C 1
ATOM 738 O O . LYS A 1 94 ? -2.158 -3.561 -12.568 1.00 95.69 94 LYS A O 1
ATOM 743 N N . LEU A 1 95 ? -1.266 -1.539 -12.147 1.00 93.56 95 LEU A N 1
ATOM 744 C CA . LEU A 1 95 ? -0.025 -1.770 -12.880 1.00 93.56 95 LEU A CA 1
ATOM 745 C C . LEU A 1 95 ? 0.791 -2.910 -12.260 1.00 93.56 95 LEU A C 1
ATOM 747 O O . LEU A 1 95 ? 1.126 -3.862 -12.961 1.00 93.56 95 LEU A O 1
ATOM 751 N N . ILE A 1 96 ? 1.105 -2.840 -10.963 1.00 94.94 96 ILE A N 1
ATOM 752 C CA . ILE A 1 96 ? 1.946 -3.864 -10.321 1.00 94.94 96 ILE A CA 1
ATOM 753 C C . ILE A 1 96 ? 1.244 -5.226 -10.242 1.00 94.94 96 ILE A C 1
ATOM 755 O O . ILE A 1 96 ? 1.903 -6.257 -10.379 1.00 94.94 96 ILE A O 1
ATOM 759 N N . TYR A 1 97 ? -0.087 -5.244 -10.125 1.00 97.25 97 TYR A N 1
ATOM 760 C CA . TYR A 1 97 ? -0.886 -6.460 -10.262 1.00 97.25 97 TYR A CA 1
ATOM 761 C C . TYR A 1 97 ? -0.821 -7.028 -11.688 1.00 97.25 97 TYR A C 1
ATOM 763 O O . TYR A 1 97 ? -0.507 -8.202 -11.873 1.00 97.25 97 TYR A O 1
ATOM 771 N N . GLY A 1 98 ? -1.044 -6.196 -12.711 1.00 95.75 98 GLY A N 1
ATOM 772 C CA . GLY A 1 98 ? -0.999 -6.612 -14.117 1.00 95.75 98 GLY A CA 1
ATOM 773 C C . GLY A 1 98 ? 0.374 -7.122 -14.568 1.00 95.75 98 GLY A C 1
ATOM 774 O O . GLY A 1 98 ? 0.458 -7.951 -15.472 1.00 95.75 98 GLY A O 1
ATOM 775 N N . LEU A 1 99 ? 1.446 -6.669 -13.914 1.00 93.88 99 LEU A N 1
ATOM 776 C CA . LEU A 1 99 ? 2.815 -7.146 -14.124 1.00 93.88 99 LEU A CA 1
ATOM 777 C C . LEU A 1 99 ? 3.171 -8.397 -13.301 1.00 93.88 99 LEU A C 1
ATOM 779 O O . LEU A 1 99 ? 4.272 -8.923 -13.453 1.00 93.88 99 LEU A O 1
ATOM 783 N N . GLY A 1 100 ? 2.267 -8.877 -12.441 1.00 95.25 100 GLY A N 1
ATOM 784 C CA . GLY A 1 100 ? 2.472 -10.064 -11.609 1.00 95.25 100 GLY A CA 1
ATOM 785 C C . GLY A 1 100 ? 3.411 -9.857 -10.417 1.00 95.25 100 GLY A C 1
ATOM 786 O O . GLY A 1 100 ? 3.950 -10.834 -9.906 1.00 95.25 100 GLY A O 1
ATOM 787 N N . VAL A 1 101 ? 3.630 -8.608 -9.986 1.00 96.38 101 VAL A N 1
ATOM 788 C CA . VAL A 1 101 ? 4.479 -8.279 -8.823 1.00 96.38 101 VAL A CA 1
ATOM 789 C C . VAL A 1 101 ? 3.776 -8.629 -7.512 1.00 96.38 101 VAL A C 1
ATOM 791 O O . VAL A 1 101 ? 4.427 -9.072 -6.572 1.00 96.38 101 VAL A O 1
ATOM 794 N N . ILE A 1 102 ? 2.456 -8.440 -7.465 1.00 97.31 102 ILE A N 1
ATOM 795 C CA . ILE A 1 102 ? 1.604 -8.785 -6.324 1.00 97.31 102 ILE A CA 1
ATOM 796 C C . ILE A 1 102 ? 0.531 -9.787 -6.744 1.00 97.31 102 ILE A C 1
ATOM 798 O O . ILE A 1 102 ? 0.108 -9.842 -7.903 1.00 97.31 102 ILE A O 1
ATOM 802 N N . SER A 1 103 ? 0.084 -10.585 -5.785 1.00 98.44 103 SER A N 1
ATOM 803 C CA . SER A 1 103 ? -1.010 -11.531 -5.948 1.00 98.44 103 SER A CA 1
ATOM 804 C C . SER A 1 103 ? -2.366 -10.828 -6.056 1.00 98.44 103 SER A C 1
ATOM 806 O O . SER A 1 103 ? -2.536 -9.654 -5.722 1.00 98.44 103 SER A O 1
ATOM 808 N N . ARG A 1 104 ? -3.379 -11.585 -6.493 1.00 98.19 104 ARG A N 1
ATOM 809 C CA . ARG A 1 104 ? -4.765 -11.106 -6.532 1.00 98.19 104 ARG A CA 1
ATOM 810 C C . ARG A 1 104 ? -5.284 -10.710 -5.146 1.00 98.19 104 ARG A C 1
ATOM 812 O O . ARG A 1 104 ? -5.976 -9.709 -5.049 1.00 98.19 104 ARG A O 1
ATOM 819 N N . ALA A 1 105 ? -4.953 -11.483 -4.110 1.00 98.44 105 ALA A N 1
ATOM 820 C CA . ALA A 1 105 ? -5.415 -11.214 -2.750 1.00 98.44 105 ALA A CA 1
ATOM 821 C C . ALA A 1 105 ? -4.852 -9.883 -2.229 1.00 98.44 105 ALA A C 1
ATOM 823 O O . ALA A 1 105 ? -5.612 -9.031 -1.791 1.00 98.44 105 ALA A O 1
ATOM 824 N N . GLU A 1 106 ? -3.544 -9.658 -2.388 1.00 98.31 106 GLU A N 1
ATOM 825 C CA . GLU A 1 106 ? -2.898 -8.397 -1.992 1.00 98.31 106 GLU A CA 1
ATOM 826 C C . GLU A 1 106 ? -3.477 -7.190 -2.745 1.00 98.31 106 GLU A C 1
ATOM 828 O O . GLU A 1 106 ? -3.667 -6.126 -2.159 1.00 98.31 106 GLU A O 1
ATOM 833 N N . TYR A 1 107 ? -3.787 -7.356 -4.036 1.00 98.44 107 TYR A N 1
ATOM 834 C CA . TYR A 1 107 ? -4.445 -6.320 -4.832 1.00 98.44 107 TYR A CA 1
ATOM 835 C C . TYR A 1 107 ? -5.865 -6.011 -4.328 1.00 98.44 107 TYR A C 1
ATOM 837 O O . TYR A 1 107 ? -6.205 -4.845 -4.132 1.00 98.44 107 TYR A O 1
ATOM 845 N N . GLU A 1 108 ? -6.689 -7.041 -4.110 1.00 98.19 108 GLU A N 1
ATOM 846 C CA . GLU A 1 108 ? -8.073 -6.880 -3.649 1.00 98.19 108 GLU A CA 1
ATOM 847 C C . GLU A 1 108 ? -8.132 -6.263 -2.242 1.00 98.19 108 GLU A C 1
ATOM 849 O O . GLU A 1 108 ? -8.918 -5.341 -2.015 1.00 98.19 108 GLU A O 1
ATOM 854 N N . ASP A 1 109 ? -7.260 -6.688 -1.325 1.00 98.50 109 ASP A N 1
ATOM 855 C CA . ASP A 1 109 ? -7.181 -6.134 0.031 1.00 98.50 109 ASP A CA 1
ATOM 856 C C . ASP A 1 109 ? -6.768 -4.651 0.021 1.00 98.50 109 ASP A C 1
ATOM 858 O O . ASP A 1 109 ? -7.341 -3.835 0.750 1.00 98.50 109 ASP A O 1
ATOM 862 N N . ALA A 1 110 ? -5.813 -4.268 -0.833 1.00 98.12 110 ALA A N 1
ATOM 863 C CA . ALA A 1 110 ? -5.398 -2.873 -0.976 1.00 98.12 110 ALA A CA 1
ATOM 864 C C . ALA A 1 110 ? -6.532 -1.983 -1.517 1.00 98.12 110 ALA A C 1
ATOM 866 O O . ALA A 1 110 ? -6.764 -0.894 -0.985 1.00 98.12 110 ALA A O 1
ATOM 867 N N . GLU A 1 111 ? -7.274 -2.449 -2.527 1.00 97.94 111 GLU A N 1
ATOM 868 C CA . GLU A 1 111 ? -8.437 -1.730 -3.071 1.00 97.94 111 GLU A CA 1
ATOM 869 C C . GLU A 1 111 ? -9.553 -1.582 -2.021 1.00 97.94 111 GLU A C 1
ATOM 871 O O . GLU A 1 111 ? -10.140 -0.505 -1.898 1.00 97.94 111 GLU A O 1
ATOM 876 N N . LEU A 1 112 ? -9.804 -2.607 -1.196 1.00 98.19 112 LEU A N 1
ATOM 877 C CA . LEU A 1 112 ? -10.774 -2.521 -0.096 1.00 98.19 112 LEU A CA 1
ATOM 878 C C . LEU A 1 112 ? -10.369 -1.481 0.957 1.00 98.19 112 LEU A C 1
ATOM 880 O O . LEU A 1 112 ? -11.211 -0.700 1.403 1.00 98.19 112 LEU A O 1
ATOM 884 N N . LEU A 1 113 ? -9.091 -1.427 1.340 1.00 97.94 113 LEU A N 1
ATOM 885 C CA . LEU A 1 113 ? -8.586 -0.423 2.284 1.00 97.94 113 LEU A CA 1
ATOM 886 C C . LEU A 1 113 ? -8.705 1.002 1.727 1.00 97.94 113 LEU A C 1
ATOM 888 O O . LEU A 1 113 ? -9.057 1.925 2.466 1.00 97.94 113 LEU A O 1
ATOM 892 N N . MET A 1 114 ? -8.455 1.182 0.428 1.00 97.19 114 MET A N 1
ATOM 893 C CA . MET A 1 114 ? -8.648 2.465 -0.249 1.00 97.19 114 MET A CA 1
ATOM 894 C C . MET A 1 114 ? -10.120 2.878 -0.287 1.00 97.19 114 MET A C 1
ATOM 896 O O . MET A 1 114 ? -10.430 4.018 0.056 1.00 97.19 114 MET A O 1
ATOM 900 N N . ALA A 1 115 ? -11.019 1.955 -0.639 1.00 97.25 115 ALA A N 1
ATOM 901 C CA . ALA A 1 115 ? -12.455 2.208 -0.657 1.00 97.25 115 ALA A CA 1
ATOM 902 C C . ALA A 1 115 ? -12.975 2.591 0.739 1.00 97.25 115 ALA A C 1
ATOM 904 O O . ALA A 1 115 ? -13.661 3.596 0.890 1.00 97.25 115 ALA A O 1
ATOM 905 N N . LEU A 1 116 ? -12.577 1.855 1.783 1.00 97.75 116 LEU A N 1
ATOM 906 C CA . LEU A 1 116 ? -12.963 2.160 3.164 1.00 97.75 116 LEU A CA 1
ATOM 907 C C . LEU A 1 116 ? -12.470 3.532 3.633 1.00 97.75 116 LEU A C 1
ATOM 909 O O . LEU A 1 116 ? -13.182 4.218 4.363 1.00 97.75 116 LEU A O 1
ATOM 913 N N . ARG A 1 117 ? -11.253 3.939 3.250 1.00 96.25 117 ARG A N 1
ATOM 914 C CA . ARG A 1 117 ? -10.749 5.281 3.566 1.00 96.25 117 ARG A CA 1
ATOM 915 C C . ARG A 1 117 ? -11.602 6.355 2.891 1.00 96.25 117 ARG A C 1
ATOM 917 O O . ARG A 1 117 ? -11.909 7.349 3.542 1.00 96.25 117 ARG A O 1
ATOM 924 N N . GLU A 1 118 ? -11.951 6.168 1.621 1.00 95.31 118 GLU A N 1
ATOM 925 C CA . GLU A 1 118 ? -12.711 7.159 0.855 1.00 95.31 118 GLU A CA 1
ATOM 926 C C . GLU A 1 118 ? -14.131 7.344 1.399 1.00 95.31 118 GLU A C 1
ATOM 928 O O . GLU A 1 118 ? -14.561 8.474 1.596 1.00 95.31 118 GLU A O 1
ATOM 933 N N . GLU A 1 119 ? -14.812 6.259 1.769 1.00 96.62 119 GLU A N 1
ATOM 934 C CA . GLU A 1 119 ? -16.150 6.314 2.381 1.00 96.62 119 GLU A CA 1
ATOM 935 C C . GLU A 1 119 ? -16.171 6.985 3.771 1.00 96.62 119 GLU A C 1
ATOM 937 O O . GLU A 1 119 ? -17.223 7.391 4.264 1.00 96.62 119 GLU A O 1
ATOM 942 N N . LEU A 1 120 ? -15.017 7.091 4.437 1.00 93.44 120 LEU A N 1
ATOM 943 C CA . LEU A 1 120 ? -14.873 7.738 5.746 1.00 93.44 120 LEU A CA 1
ATOM 944 C C . LEU A 1 120 ? -14.295 9.158 5.666 1.00 93.44 120 LEU A C 1
ATOM 946 O O . LEU A 1 120 ? -14.084 9.783 6.719 1.00 93.44 120 LEU A O 1
ATOM 950 N N . ASN A 1 121 ? -13.968 9.646 4.466 1.00 82.56 121 ASN A N 1
ATOM 951 C CA . ASN A 1 121 ? -13.392 10.976 4.278 1.00 82.56 121 ASN A CA 1
ATOM 952 C C . ASN A 1 121 ? -14.440 12.077 4.354 1.00 82.56 121 ASN A C 1
ATOM 954 O O . ASN A 1 121 ? -14.098 13.051 5.071 1.00 82.56 121 ASN A O 1
#

Secondary structure (DSSP, 8-state):
---------HHHHHHHHHHHHHHHHHHHHHHHHHHHHT--SHHHHHHHHHHHHHHHHHHHHHHHHTT-HHHIIIIIHHHHSTTSTT-SHHHHHHHHHHTTSS-HHHHHHHHHHHHHHHHT-

Radius of gyration: 20.53 Å; chains: 1; bounding box: 78×32×37 Å

Organism: Klebsiella variicola (NCBI:txid244366)